Protein AF-A0A015JAL5-F1 (afdb_monomer_lite)

Sequence (142 aa):
MLRDLCVFGIFQAGSLDQTPLKRDNITPEEVVEVIKDYRAKKIEYKRYQEDETNAEQAIKDKLTEFERIFSTTSNEMEWEEIRTAALKNLGSEKGLRDWDKIKKWVMRTNNFLRLGRRIISLAEQGAILQEYTTLNDDFTKD

Secondary structure (DSSP, 8-state):
--------------------S--TT--HHHHHHHHHHHHHTPPP-------TTSHHHHHHHHHHHHHHHHHHTT-HHHHHHHHHHHHHHHHHHTT---HHHHHHHHTSHHHHHHHHHHHHHHHHHSHHHHHHHHHHHTTS--

Foldseek 3Di:
DDDDDDDDDDDPCPDPPCPDPPPPDDDPVVVVVVVVVVVVPDDDDDAQDQDPPCLPVSLVVNLVSVVVLCVVVVNVVVLVVLLVVLLVVVCVVVVHPDSVVSVVVCPPVVNVSVSSVSSSVSVCVDPSVVVNVVVVVVVVDD

Radius of gyration: 21.92 Å; chains: 1; bounding box: 69×28×51 Å

Organism: Rhizophagus irregularis (strain DAOM 197198w) (NCBI:txid1432141)

pLDDT: mean 70.96, std 19.2, range [32.84, 93.81]

Structure (mmCIF, N/CA/C/O backbone):
data_AF-A0A015JAL5-F1
#
_entry.id   AF-A0A015JAL5-F1
#
loop_
_atom_site.group_PDB
_atom_site.id
_atom_site.type_symbol
_atom_site.label_atom_id
_atom_site.label_alt_id
_atom_site.label_comp_id
_atom_site.label_asym_id
_atom_site.label_entity_id
_atom_site.label_seq_id
_atom_site.pdbx_PDB_ins_code
_atom_site.Cartn_x
_atom_site.Cartn_y
_atom_site.Cartn_z
_atom_site.occupancy
_atom_site.B_iso_or_equiv
_atom_site.auth_seq_id
_atom_site.auth_comp_id
_atom_site.auth_asym_id
_atom_site.auth_atom_id
_atom_site.pdbx_PDB_model_num
ATOM 1 N N . MET A 1 1 ? 36.263 16.925 29.619 1.00 39.12 1 MET A N 1
ATOM 2 C CA . MET A 1 1 ? 35.148 16.711 28.677 1.00 39.12 1 MET A CA 1
ATOM 3 C C . MET A 1 1 ? 34.352 15.529 29.197 1.00 39.12 1 MET A C 1
ATOM 5 O O . MET A 1 1 ? 34.948 14.484 29.392 1.00 39.12 1 MET A O 1
ATOM 9 N N . LEU A 1 2 ? 33.105 15.804 29.586 1.00 37.00 2 LEU A N 1
ATOM 10 C CA . LEU A 1 2 ? 32.044 14.935 30.124 1.00 37.00 2 LEU A CA 1
ATOM 11 C C . LEU A 1 2 ? 32.402 13.474 30.469 1.00 37.00 2 LEU A C 1
ATOM 13 O O . LEU A 1 2 ? 32.595 12.633 29.598 1.00 37.00 2 LEU A O 1
ATOM 17 N N . ARG A 1 3 ? 32.420 13.220 31.782 1.00 35.56 3 ARG A N 1
ATOM 18 C CA . ARG A 1 3 ? 32.371 11.908 32.433 1.00 35.56 3 ARG A CA 1
ATOM 19 C C . ARG A 1 3 ? 30.943 11.355 32.410 1.00 35.56 3 ARG A C 1
ATOM 21 O O . ARG A 1 3 ? 30.003 12.134 32.521 1.00 35.56 3 ARG A O 1
ATOM 28 N N . ASP A 1 4 ? 30.861 10.031 32.315 1.00 40.41 4 ASP A N 1
ATOM 29 C CA . ASP A 1 4 ? 29.963 9.112 33.024 1.00 40.41 4 ASP A CA 1
ATOM 30 C C . ASP A 1 4 ? 28.583 9.620 33.461 1.00 40.41 4 ASP A C 1
ATOM 32 O O . ASP A 1 4 ? 28.486 10.488 34.323 1.00 40.41 4 ASP A O 1
ATOM 36 N N . LEU A 1 5 ? 27.526 8.931 33.014 1.00 32.94 5 LEU A N 1
ATOM 37 C CA . LEU A 1 5 ? 26.571 8.300 33.932 1.00 32.94 5 LEU A CA 1
ATOM 38 C C . LEU A 1 5 ? 25.628 7.363 33.175 1.00 32.94 5 LEU A C 1
ATOM 40 O O . LEU A 1 5 ? 24.705 7.754 32.466 1.00 32.94 5 LEU A O 1
ATOM 44 N N . CYS A 1 6 ? 25.893 6.083 33.398 1.00 39.25 6 CYS A N 1
ATOM 45 C CA . CYS A 1 6 ? 24.888 5.050 33.523 1.00 39.25 6 CYS A CA 1
ATOM 46 C C . CYS A 1 6 ? 23.652 5.602 34.259 1.00 39.25 6 CYS A C 1
ATOM 48 O O . CYS A 1 6 ? 23.764 6.000 35.416 1.00 39.25 6 CYS A O 1
ATOM 50 N N . VAL A 1 7 ? 22.485 5.591 33.618 1.00 37.47 7 VAL A N 1
ATOM 51 C CA . VAL A 1 7 ? 21.204 5.546 34.333 1.00 37.47 7 VAL A CA 1
ATOM 52 C C . VAL A 1 7 ? 20.417 4.372 33.772 1.00 37.47 7 VAL A C 1
ATOM 54 O O . VAL A 1 7 ? 19.551 4.487 32.909 1.00 37.47 7 VAL A O 1
ATOM 57 N N . PHE A 1 8 ? 20.783 3.200 34.288 1.00 37.88 8 PHE A N 1
ATOM 58 C CA . PHE A 1 8 ? 19.804 2.192 34.660 1.00 37.88 8 PHE A CA 1
ATOM 59 C C . PHE A 1 8 ? 18.611 2.876 35.347 1.00 37.88 8 PHE A C 1
ATOM 61 O O . PHE A 1 8 ? 18.800 3.605 36.315 1.00 37.88 8 PHE A O 1
ATOM 68 N N . GLY A 1 9 ? 17.400 2.581 34.878 1.00 40.00 9 GLY A N 1
ATOM 69 C CA . GLY A 1 9 ? 16.186 2.664 35.685 1.00 40.00 9 GLY A CA 1
ATOM 70 C C . GLY A 1 9 ? 15.678 4.062 36.030 1.00 40.00 9 GLY A C 1
ATOM 71 O O . GLY A 1 9 ? 15.872 4.532 37.141 1.00 40.00 9 GLY A O 1
ATOM 72 N N . ILE A 1 10 ? 14.866 4.626 35.140 1.00 35.00 10 ILE A N 1
ATOM 73 C CA . ILE A 1 10 ? 13.577 5.224 35.515 1.00 35.00 10 ILE A CA 1
ATOM 74 C C . ILE A 1 10 ? 12.634 4.743 34.403 1.00 35.00 10 ILE A C 1
ATOM 76 O O . ILE A 1 10 ? 12.664 5.252 33.292 1.00 35.00 10 ILE A O 1
ATOM 80 N N . PHE A 1 11 ? 11.955 3.601 34.542 1.00 36.56 11 PHE A N 1
ATOM 81 C CA . PHE A 1 11 ? 10.572 3.574 35.036 1.00 36.56 11 PHE A CA 1
ATOM 82 C C . PHE A 1 11 ? 9.930 4.966 35.042 1.00 36.56 11 PHE A C 1
ATOM 84 O O . PHE A 1 11 ? 9.502 5.478 36.071 1.00 36.56 11 PHE A O 1
ATOM 91 N N . GLN A 1 12 ? 9.837 5.602 33.874 1.00 34.88 12 GLN A N 1
ATOM 92 C CA . GLN A 1 12 ? 8.657 6.407 33.658 1.00 34.88 12 GLN A CA 1
ATOM 93 C C . GLN A 1 12 ? 7.551 5.365 33.575 1.00 34.88 12 GLN A C 1
ATOM 95 O O . GLN A 1 12 ? 7.415 4.655 32.580 1.00 34.88 12 GLN A O 1
ATOM 100 N N . ALA A 1 13 ? 6.818 5.215 34.677 1.00 38.34 13 ALA A N 1
ATOM 101 C CA . ALA A 1 13 ? 5.440 4.782 34.618 1.00 38.34 13 ALA A CA 1
ATOM 102 C C . ALA A 1 13 ? 4.710 5.807 33.733 1.00 38.34 13 ALA A C 1
ATOM 104 O O . ALA A 1 13 ? 4.003 6.681 34.223 1.00 38.34 13 ALA A O 1
ATOM 105 N N . GLY A 1 14 ? 4.965 5.762 32.419 1.00 32.84 14 GLY A N 1
ATOM 106 C CA . GLY A 1 14 ? 4.003 6.201 31.434 1.00 32.84 14 GLY A CA 1
ATOM 107 C C . GLY A 1 14 ? 2.801 5.358 31.770 1.00 32.84 14 GLY A C 1
ATOM 108 O O . GLY A 1 14 ? 2.919 4.130 31.766 1.00 32.84 14 GLY A O 1
ATOM 109 N N . SER A 1 15 ? 1.770 6.035 32.277 1.00 40.94 15 SER A N 1
ATOM 110 C CA . SER A 1 15 ? 0.558 5.436 32.808 1.00 40.94 15 SER A CA 1
ATOM 111 C C . SER A 1 15 ? 0.279 4.172 32.023 1.00 40.94 15 SER A C 1
ATOM 113 O O . SER A 1 15 ? 0.140 4.249 30.800 1.00 40.94 15 SER A O 1
ATOM 115 N N . LEU A 1 16 ? 0.240 3.021 32.709 1.00 34.75 16 LEU A N 1
ATOM 116 C CA . LEU A 1 16 ? -0.593 1.933 32.224 1.00 34.75 16 LEU A CA 1
ATOM 117 C C . LEU A 1 16 ? -1.890 2.645 31.906 1.00 34.75 16 LEU A C 1
ATOM 119 O O . LEU A 1 16 ? -2.511 3.171 32.833 1.00 34.75 16 LEU A O 1
ATOM 123 N N . ASP A 1 17 ? -2.172 2.834 30.620 1.00 41.53 17 ASP A N 1
ATOM 124 C CA . ASP A 1 17 ? -3.441 3.369 30.202 1.00 41.53 17 ASP A CA 1
ATOM 125 C C . ASP A 1 17 ? -4.374 2.302 30.737 1.00 41.53 17 ASP A C 1
ATOM 127 O O . ASP A 1 17 ? -4.405 1.166 30.256 1.00 41.53 17 ASP A O 1
ATOM 131 N N . GLN A 1 18 ? -4.939 2.589 31.908 1.00 44.00 18 GLN A N 1
ATOM 132 C CA . GLN A 1 18 ? -5.857 1.715 32.585 1.00 44.00 18 GLN A CA 1
ATOM 133 C C . GLN A 1 18 ? -7.111 1.852 31.745 1.00 44.00 18 GLN A C 1
ATOM 135 O O . GLN A 1 18 ? -8.080 2.466 32.180 1.00 44.00 18 GLN A O 1
ATOM 140 N N . THR A 1 19 ? -7.093 1.312 30.520 1.00 46.47 19 THR A N 1
ATOM 141 C CA . THR A 1 19 ? -8.311 0.852 29.888 1.00 46.47 19 THR A CA 1
ATOM 142 C C . THR A 1 19 ? -8.933 -0.020 30.961 1.00 46.47 19 THR A C 1
ATOM 144 O O . THR A 1 19 ? -8.317 -1.028 31.340 1.00 46.47 19 THR A O 1
ATOM 147 N N . PRO A 1 20 ? -10.051 0.414 31.562 1.00 47.88 20 PRO A N 1
ATOM 148 C CA . PRO A 1 20 ? -10.654 -0.344 32.633 1.00 47.88 20 PRO A CA 1
ATOM 149 C C . PRO A 1 20 ? -10.858 -1.761 32.109 1.00 47.88 20 PRO A C 1
ATOM 151 O O . PRO A 1 20 ? -11.264 -1.940 30.956 1.00 47.88 20 PRO A O 1
ATOM 154 N N . LEU A 1 21 ? -10.535 -2.760 32.933 1.00 54.66 21 LEU A N 1
ATOM 155 C CA . LEU A 1 21 ? -10.923 -4.144 32.666 1.00 54.66 21 LEU A CA 1
ATOM 156 C C . LEU A 1 21 ? -12.392 -4.169 32.226 1.00 54.66 21 LEU A C 1
ATOM 158 O O . LEU A 1 21 ? -13.172 -3.332 32.691 1.00 54.66 21 LEU A O 1
ATOM 162 N N . LYS A 1 22 ? -12.729 -5.103 31.319 1.00 56.16 22 LYS A N 1
ATOM 163 C CA . LYS A 1 22 ? -14.075 -5.306 30.755 1.00 56.16 22 LYS A CA 1
ATOM 164 C C . LYS A 1 22 ? -15.147 -4.878 31.760 1.00 56.16 22 LYS A C 1
ATOM 166 O O . LYS A 1 22 ? -15.251 -5.469 32.835 1.00 56.16 22 LYS A O 1
ATOM 171 N N . ARG A 1 23 ? -15.879 -3.801 31.447 1.00 55.28 23 ARG A N 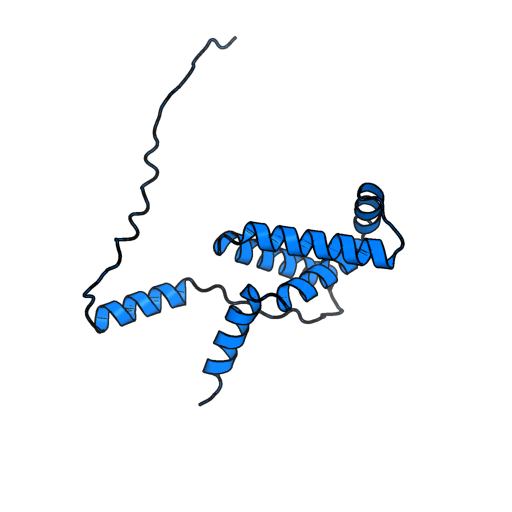1
ATOM 172 C CA . ARG A 1 23 ? -16.969 -3.323 32.302 1.00 55.28 23 ARG A CA 1
ATOM 173 C C . ARG A 1 23 ? -18.165 -4.254 32.132 1.00 55.28 23 ARG A C 1
ATOM 175 O O . ARG A 1 23 ? -19.121 -3.940 31.431 1.00 55.28 23 ARG A O 1
ATOM 182 N N . ASP A 1 24 ? -18.077 -5.422 32.743 1.00 49.34 24 ASP A N 1
ATOM 183 C CA . ASP A 1 24 ? -19.182 -6.361 32.808 1.00 49.34 24 ASP A CA 1
ATOM 184 C C . ASP A 1 24 ? -20.171 -5.793 33.856 1.00 49.34 24 ASP A C 1
ATOM 186 O O . ASP A 1 24 ? -19.798 -5.640 35.017 1.00 49.34 24 ASP A O 1
ATOM 190 N N . ASN A 1 25 ? -21.392 -5.418 33.428 1.00 63.44 25 ASN A N 1
ATOM 191 C CA . ASN A 1 25 ? -22.435 -4.621 34.134 1.00 63.44 25 ASN A CA 1
ATOM 192 C C . ASN A 1 25 ? -22.419 -3.084 33.954 1.00 63.44 25 ASN A C 1
ATOM 194 O O . ASN A 1 25 ? -22.573 -2.343 34.924 1.00 63.44 25 ASN A O 1
ATOM 198 N N . ILE A 1 26 ? -22.310 -2.587 32.721 1.00 68.19 26 ILE A N 1
ATOM 199 C CA . ILE A 1 26 ? -22.663 -1.190 32.387 1.00 68.19 26 ILE A CA 1
ATOM 200 C C . ILE A 1 26 ? -24.168 -1.029 32.173 1.00 68.19 26 ILE A C 1
ATOM 202 O O . ILE A 1 26 ? -24.817 -1.914 31.608 1.00 68.19 26 ILE A O 1
ATOM 206 N N . THR A 1 27 ? -24.729 0.100 32.617 1.00 71.12 27 THR A N 1
ATOM 207 C CA . THR A 1 27 ? -26.146 0.400 32.361 1.00 71.12 27 THR A CA 1
ATOM 208 C C . THR A 1 27 ? -26.372 0.673 30.869 1.00 71.12 27 THR A C 1
ATOM 210 O O . THR A 1 27 ? -25.425 1.036 30.162 1.00 71.12 27 THR A O 1
ATOM 213 N N . PRO A 1 28 ? -27.603 0.524 30.347 1.00 67.44 28 PRO A N 1
ATOM 214 C CA . PRO A 1 28 ? -27.896 0.807 28.941 1.00 67.44 28 PRO A CA 1
ATOM 215 C C . PRO A 1 28 ? -27.435 2.203 28.488 1.00 67.44 28 PRO A C 1
ATOM 217 O O . PRO A 1 28 ? -26.977 2.373 27.362 1.00 67.44 28 PRO A O 1
ATOM 220 N N . GLU A 1 29 ? -27.497 3.195 29.373 1.00 70.19 29 GLU A N 1
ATOM 221 C CA . GLU A 1 29 ? -27.073 4.571 29.117 1.00 70.19 29 GLU A CA 1
ATOM 222 C C . GLU A 1 29 ? -25.545 4.682 28.992 1.00 70.19 29 GLU A C 1
ATOM 224 O O . GLU A 1 29 ? -25.042 5.342 28.084 1.00 70.19 29 GLU A O 1
ATOM 229 N N . GLU A 1 30 ? -24.792 3.985 29.846 1.00 68.44 30 GLU A N 1
ATOM 230 C CA . GLU A 1 30 ? -23.329 3.930 29.760 1.00 68.44 30 GLU A CA 1
ATOM 231 C C . GLU A 1 30 ? -22.854 3.133 28.539 1.00 68.44 30 GLU A C 1
ATOM 233 O O . GLU A 1 30 ? -21.856 3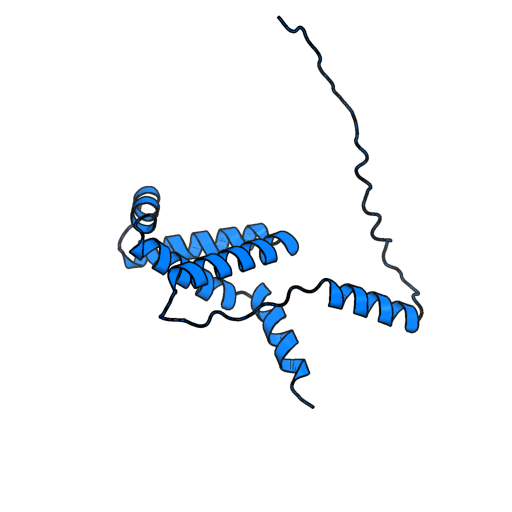.496 27.918 1.00 68.44 30 GLU A O 1
ATOM 238 N N . VAL A 1 31 ? -23.588 2.087 28.143 1.00 63.94 31 VAL A N 1
ATOM 239 C CA . VAL A 1 31 ? -23.349 1.354 26.888 1.00 63.94 31 VAL A CA 1
ATOM 240 C C . VAL A 1 31 ? -23.447 2.302 25.693 1.00 63.94 31 VAL A C 1
ATOM 242 O O . VAL A 1 31 ? -22.594 2.257 24.809 1.00 63.94 31 VAL A O 1
ATOM 245 N N . VAL A 1 32 ? -24.441 3.195 25.668 1.00 68.44 32 VAL A N 1
ATOM 246 C CA . VAL A 1 32 ? -24.599 4.188 24.594 1.00 68.44 32 VAL A CA 1
ATOM 247 C C . VAL A 1 32 ? -23.408 5.146 24.539 1.00 68.44 32 VAL A C 1
ATOM 249 O O . VAL A 1 32 ? -22.925 5.437 23.446 1.00 68.44 32 VAL A O 1
ATOM 252 N N . GLU A 1 33 ? -22.899 5.606 25.681 1.00 69.44 33 GLU A N 1
ATOM 253 C CA . GLU A 1 33 ? -21.728 6.491 25.729 1.00 69.44 33 GLU A CA 1
ATOM 254 C C . GLU A 1 33 ? -20.431 5.774 25.324 1.00 69.44 33 GLU A C 1
ATOM 256 O O . GLU A 1 33 ? -19.655 6.316 24.539 1.00 69.44 33 GLU A O 1
ATOM 261 N N . VAL A 1 34 ? -20.233 4.519 25.745 1.00 63.00 34 VAL A N 1
ATOM 262 C CA . VAL A 1 34 ? -19.116 3.679 25.273 1.00 63.00 34 VAL A CA 1
ATOM 263 C C . VAL A 1 34 ? -19.194 3.485 23.760 1.00 63.00 34 VAL A C 1
ATOM 265 O O . VAL A 1 34 ? -18.186 3.622 23.070 1.00 63.00 34 VAL A O 1
ATOM 268 N N . ILE A 1 35 ? -20.389 3.229 23.222 1.00 60.62 35 ILE A N 1
ATOM 269 C CA . ILE A 1 35 ? -20.621 3.110 21.779 1.00 60.62 35 ILE A CA 1
ATOM 270 C C . ILE A 1 35 ? -20.328 4.439 21.064 1.00 60.62 35 ILE A C 1
ATOM 272 O O . ILE A 1 35 ? -19.716 4.423 19.997 1.00 60.62 35 ILE A O 1
ATOM 276 N N . LYS A 1 36 ? -20.731 5.589 21.619 1.00 65.75 36 LYS A N 1
ATOM 277 C CA . LYS A 1 36 ? -20.447 6.916 21.043 1.00 65.75 36 LYS A CA 1
ATOM 278 C C . LYS A 1 36 ? -18.954 7.239 21.043 1.00 65.75 36 LYS A C 1
ATOM 280 O O . LYS A 1 36 ? -18.463 7.714 20.025 1.00 65.75 36 LYS A O 1
ATOM 285 N N . ASP A 1 37 ? -18.228 6.943 22.119 1.00 62.41 37 ASP A N 1
ATOM 286 C CA . ASP A 1 37 ? -16.780 7.180 22.202 1.00 62.41 37 ASP A CA 1
ATOM 287 C C . ASP A 1 37 ? -16.006 6.279 21.223 1.00 62.41 37 ASP A C 1
ATOM 289 O O . ASP A 1 37 ? -15.120 6.740 20.498 1.00 62.41 37 ASP A O 1
ATOM 293 N N . TYR A 1 38 ? -16.420 5.011 21.098 1.00 59.38 38 TYR A N 1
ATOM 294 C CA . TYR A 1 38 ? -15.891 4.092 20.083 1.00 59.38 38 TYR A CA 1
ATOM 295 C C . TYR A 1 38 ? -16.162 4.587 18.652 1.00 59.38 38 TYR A C 1
ATOM 297 O O . TYR A 1 38 ? -15.333 4.412 17.760 1.00 59.38 38 TYR A O 1
ATOM 305 N N . ARG A 1 39 ? -17.315 5.233 18.425 1.00 51.34 39 ARG A N 1
ATOM 306 C CA . ARG A 1 39 ? -17.685 5.841 17.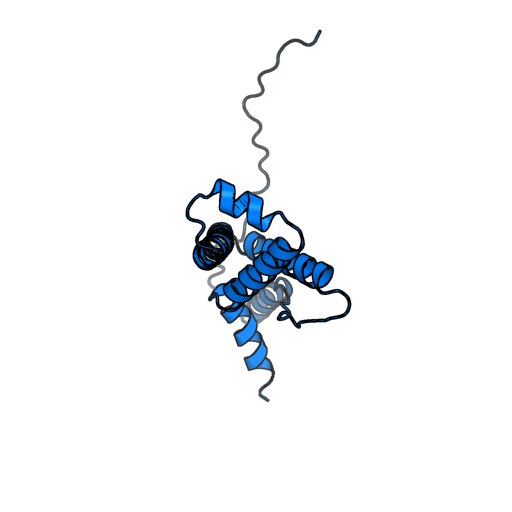136 1.00 51.34 39 ARG A CA 1
ATOM 307 C C . ARG A 1 39 ? -16.919 7.139 16.852 1.00 51.34 39 ARG A C 1
ATOM 309 O O . ARG A 1 39 ? -16.544 7.354 15.706 1.00 51.34 39 ARG A O 1
ATOM 316 N N . ALA A 1 40 ? -16.659 7.979 17.855 1.00 53.69 40 ALA A N 1
ATOM 317 C CA . ALA A 1 40 ? -15.975 9.269 17.699 1.00 53.69 40 ALA A CA 1
ATOM 318 C C . ALA A 1 40 ? -14.466 9.130 17.428 1.00 53.69 40 ALA A C 1
ATOM 320 O O . ALA A 1 40 ? -13.876 9.968 16.752 1.00 53.69 40 ALA A O 1
ATOM 321 N N . LYS A 1 41 ? -13.843 8.042 17.898 1.00 55.78 41 LYS A N 1
ATOM 322 C CA . LYS A 1 41 ? -12.445 7.690 17.585 1.00 55.78 41 LYS A CA 1
ATOM 323 C C . LYS A 1 41 ? -12.251 7.132 16.167 1.00 55.78 41 LYS A C 1
ATOM 325 O O . LYS A 1 41 ? -11.119 6.845 15.776 1.00 55.78 41 LYS A O 1
ATOM 330 N N . LYS A 1 42 ? -13.329 6.943 15.397 1.00 56.78 42 LYS A N 1
ATOM 331 C CA . LYS A 1 42 ? -13.290 6.256 14.103 1.00 56.78 42 LYS A CA 1
ATOM 332 C C . LYS A 1 42 ? -12.739 7.175 13.011 1.00 56.78 42 LYS A C 1
ATOM 334 O O . LYS A 1 42 ? -13.206 8.289 12.804 1.00 56.78 42 LYS A O 1
ATOM 339 N N . ILE A 1 43 ? -11.732 6.680 12.304 1.00 56.72 43 ILE A N 1
ATOM 340 C CA . ILE A 1 43 ? -11.117 7.366 11.173 1.00 56.72 43 ILE A CA 1
ATOM 341 C C . ILE A 1 43 ? -12.061 7.273 9.966 1.00 56.72 43 ILE A C 1
ATOM 343 O O . ILE A 1 43 ? -12.357 6.175 9.500 1.00 56.72 43 ILE A O 1
ATOM 347 N N . GLU A 1 44 ? -12.531 8.415 9.463 1.00 59.03 44 GLU A N 1
ATOM 348 C CA . GLU A 1 44 ? -13.233 8.503 8.177 1.00 59.03 44 GLU A CA 1
ATOM 349 C C . GLU A 1 44 ? -12.242 8.180 7.047 1.00 59.03 44 GLU A C 1
ATOM 351 O O . GLU A 1 44 ? -11.206 8.837 6.936 1.00 59.03 44 GLU A O 1
ATOM 356 N N . TYR A 1 45 ? -12.548 7.163 6.234 1.00 55.12 45 TYR A N 1
ATOM 357 C CA . TYR A 1 45 ? -11.761 6.787 5.058 1.00 55.12 45 TYR A CA 1
ATOM 358 C C . TYR A 1 45 ? -12.531 7.124 3.781 1.00 55.12 45 TYR A C 1
ATOM 360 O O . TYR A 1 45 ? -13.680 6.715 3.613 1.00 55.12 45 TYR A O 1
ATOM 368 N N . LYS A 1 46 ? -11.886 7.836 2.853 1.00 66.75 46 LYS A N 1
ATOM 369 C CA . LYS A 1 46 ? -12.450 8.115 1.520 1.00 66.75 46 LYS A CA 1
ATOM 370 C C . LYS A 1 46 ? -11.725 7.287 0.468 1.00 66.75 46 LYS A C 1
ATOM 372 O O . LYS A 1 46 ? -10.498 7.313 0.410 1.00 66.75 46 LYS A O 1
ATOM 377 N N . ARG A 1 47 ? -12.462 6.593 -0.398 1.00 69.25 47 ARG A N 1
ATOM 378 C CA . ARG A 1 47 ? -11.875 5.821 -1.503 1.00 69.25 47 ARG A CA 1
ATOM 379 C C . ARG A 1 47 ? -11.094 6.727 -2.461 1.00 69.25 47 ARG A C 1
ATOM 381 O O . ARG A 1 47 ? -11.485 7.878 -2.662 1.00 69.25 47 ARG A O 1
ATOM 388 N N . TYR A 1 48 ? -10.000 6.236 -3.041 1.00 70.94 48 TYR A N 1
ATOM 389 C CA . TYR A 1 48 ? -9.246 7.006 -4.032 1.00 70.94 48 TYR A CA 1
ATOM 390 C C . TYR A 1 48 ? -10.086 7.245 -5.298 1.00 70.94 48 TYR A C 1
ATOM 392 O O . TYR A 1 48 ? -10.656 6.309 -5.859 1.00 70.94 48 TYR A O 1
ATOM 400 N N . GLN A 1 49 ? -10.147 8.500 -5.746 1.00 68.19 49 GLN A N 1
ATOM 401 C CA . GLN A 1 49 ? -10.664 8.887 -7.058 1.00 68.19 49 GLN A CA 1
ATOM 402 C C . GLN A 1 49 ? -9.499 9.451 -7.877 1.00 68.19 49 GLN A C 1
ATOM 404 O O . GLN A 1 49 ? -8.617 10.127 -7.343 1.00 68.19 49 GLN A O 1
ATOM 409 N N . GLU A 1 50 ? -9.422 9.069 -9.151 1.00 60.34 50 GLU A N 1
ATOM 410 C CA . GLU A 1 50 ? -8.303 9.448 -10.010 1.00 60.34 50 GLU A CA 1
ATOM 411 C C . GLU A 1 50 ? -8.519 10.875 -10.530 1.00 60.34 50 GLU A C 1
ATOM 413 O O . GLU A 1 50 ? -9.160 11.093 -11.552 1.00 60.34 50 GLU A O 1
ATOM 418 N N . ASP A 1 51 ? -7.988 11.853 -9.799 1.00 58.22 51 ASP A N 1
ATOM 419 C CA . ASP A 1 51 ? -8.066 13.260 -10.187 1.00 58.22 51 ASP A CA 1
ATOM 420 C C . ASP A 1 51 ? -6.886 13.604 -11.116 1.00 58.22 51 ASP A C 1
ATOM 422 O O . ASP A 1 51 ? -5.722 13.631 -10.698 1.00 58.22 51 ASP A O 1
ATOM 426 N N . GLU A 1 52 ? -7.163 13.864 -12.399 1.00 58.69 52 GLU A N 1
ATOM 427 C CA . GLU A 1 52 ? -6.129 14.072 -13.431 1.00 58.69 52 GLU A CA 1
ATOM 428 C C . GLU A 1 52 ? -5.256 15.319 -13.194 1.00 58.69 52 GLU A C 1
ATOM 430 O O . GLU A 1 52 ? -4.101 15.363 -13.620 1.00 58.69 52 GLU A O 1
ATOM 435 N N . THR A 1 53 ? -5.765 16.324 -12.479 1.00 65.38 53 THR A N 1
ATOM 436 C CA . THR A 1 53 ? -5.114 17.635 -12.336 1.00 65.38 53 THR A CA 1
ATOM 437 C C . THR A 1 53 ? -3.932 17.636 -11.362 1.00 65.38 53 THR A C 1
ATOM 439 O O . THR A 1 53 ? -3.055 18.489 -11.489 1.00 65.38 53 THR A O 1
ATOM 442 N N . ASN A 1 54 ? -3.886 16.712 -10.389 1.00 75.25 54 ASN A N 1
ATOM 443 C CA . ASN A 1 54 ? -2.794 16.634 -9.406 1.00 75.25 54 ASN A CA 1
ATOM 444 C C . ASN A 1 54 ? -2.582 15.214 -8.841 1.00 75.25 54 ASN A C 1
ATOM 446 O O . ASN A 1 54 ? -2.437 15.006 -7.634 1.00 75.25 54 ASN A O 1
ATOM 450 N N . ALA A 1 55 ? -2.571 14.218 -9.732 1.00 76.56 55 ALA A N 1
ATOM 451 C CA . ALA A 1 55 ? -2.537 12.799 -9.375 1.00 76.56 55 ALA A CA 1
ATOM 452 C C . ALA A 1 55 ? -1.368 12.407 -8.451 1.00 76.56 55 ALA A C 1
ATOM 454 O O . ALA A 1 55 ? -1.529 11.532 -7.603 1.00 76.56 55 ALA A O 1
ATOM 455 N N . GLU A 1 56 ? -0.197 13.042 -8.582 1.00 84.25 56 GLU A N 1
ATOM 456 C CA . GLU A 1 56 ? 0.943 12.782 -7.694 1.00 84.25 56 GLU A CA 1
ATOM 457 C C . GLU A 1 56 ? 0.639 13.157 -6.242 1.00 84.25 56 GLU A C 1
ATOM 459 O O . GLU A 1 56 ? 0.903 12.357 -5.342 1.00 84.25 56 GLU A O 1
ATOM 464 N N . GLN A 1 57 ? 0.078 14.346 -6.015 1.00 85.44 57 GLN A N 1
ATOM 465 C CA . GLN A 1 57 ? -0.266 14.798 -4.672 1.00 85.44 57 GLN A CA 1
ATOM 466 C C . GLN A 1 57 ? -1.387 13.936 -4.086 1.00 85.44 57 GLN A C 1
ATOM 468 O O . GLN A 1 57 ? -1.239 13.428 -2.981 1.00 85.44 57 GLN A O 1
ATOM 473 N N . ALA A 1 58 ? -2.433 13.654 -4.868 1.00 86.19 58 ALA A N 1
ATOM 474 C CA . ALA A 1 58 ? -3.543 12.807 -4.433 1.00 86.19 58 ALA A CA 1
ATOM 475 C C . ALA A 1 58 ? -3.085 11.393 -4.019 1.00 86.19 58 ALA A C 1
ATOM 477 O O . ALA A 1 58 ? -3.551 10.844 -3.019 1.00 86.19 58 ALA A O 1
ATOM 478 N N . ILE A 1 59 ? -2.129 10.803 -4.750 1.00 87.69 59 ILE A N 1
ATOM 479 C CA . ILE A 1 59 ? -1.536 9.507 -4.389 1.00 87.69 59 ILE A CA 1
ATOM 480 C C . ILE A 1 59 ? -0.748 9.613 -3.080 1.00 87.69 59 ILE A C 1
ATOM 482 O O . ILE A 1 59 ? -0.898 8.751 -2.216 1.00 87.69 59 ILE A O 1
ATOM 486 N N . LYS A 1 60 ? 0.087 10.646 -2.911 1.00 88.44 60 LYS A N 1
ATOM 487 C CA . LYS A 1 60 ? 0.861 10.847 -1.672 1.00 88.44 60 LYS A CA 1
ATOM 488 C C . LYS A 1 60 ? -0.050 11.032 -0.459 1.00 88.44 60 LYS A C 1
ATOM 490 O O . LYS A 1 60 ? 0.200 10.423 0.582 1.00 88.44 60 LYS A O 1
ATOM 495 N N . ASP A 1 61 ? -1.119 11.805 -0.614 1.00 88.06 61 ASP A N 1
ATOM 496 C CA . ASP A 1 61 ? -2.093 12.054 0.446 1.00 88.06 61 ASP A CA 1
ATOM 497 C C . ASP A 1 61 ? -2.777 10.748 0.867 1.00 88.06 61 ASP A C 1
ATOM 499 O O . ASP A 1 61 ? -2.851 10.444 2.058 1.00 88.06 61 ASP A O 1
ATOM 503 N N . LYS A 1 62 ? -3.171 9.903 -0.097 1.00 86.88 62 LYS A N 1
ATOM 504 C CA . LYS A 1 62 ? -3.754 8.585 0.204 1.00 86.88 62 LYS A CA 1
ATOM 505 C C . LYS A 1 62 ? -2.792 7.607 0.852 1.00 86.88 62 LYS A C 1
ATOM 507 O O . LYS A 1 62 ? -3.187 6.892 1.768 1.00 86.88 62 LYS A O 1
ATOM 512 N N . LEU A 1 63 ? -1.536 7.570 0.418 1.00 90.44 63 LEU A N 1
ATOM 513 C CA . LEU A 1 63 ? -0.534 6.726 1.070 1.00 90.44 63 LEU A CA 1
ATOM 514 C C . LEU A 1 63 ? -0.308 7.152 2.529 1.00 90.44 63 LEU A C 1
ATOM 516 O O . LEU A 1 63 ? -0.190 6.291 3.397 1.00 90.44 63 LEU A O 1
ATOM 520 N N . THR A 1 64 ? -0.322 8.460 2.796 1.00 89.06 64 THR A N 1
ATOM 521 C CA . THR A 1 64 ? -0.209 9.017 4.154 1.00 89.06 64 THR A CA 1
ATOM 522 C C . THR A 1 64 ? -1.438 8.678 5.006 1.00 89.06 64 THR A C 1
ATOM 524 O O . THR A 1 64 ? -1.312 8.319 6.176 1.00 89.06 64 THR A O 1
ATOM 527 N N . GLU A 1 65 ? -2.640 8.746 4.426 1.00 86.69 65 GLU A N 1
ATOM 528 C CA . GLU A 1 65 ? -3.880 8.342 5.099 1.00 86.69 65 GLU A CA 1
ATOM 529 C C . GLU A 1 65 ? -3.849 6.862 5.500 1.00 86.69 65 GLU A C 1
ATOM 531 O O . GLU A 1 65 ? -4.175 6.536 6.641 1.00 86.69 65 GLU A O 1
ATOM 536 N N . PHE A 1 66 ? -3.397 5.975 4.607 1.00 86.56 66 PHE A N 1
ATOM 537 C CA . PHE A 1 66 ? -3.235 4.559 4.930 1.00 86.56 66 PHE A CA 1
ATOM 538 C C . PHE A 1 66 ? -2.199 4.326 6.019 1.00 86.56 66 PHE A C 1
ATOM 540 O O . PHE A 1 66 ? -2.499 3.627 6.980 1.00 86.56 66 PHE A O 1
ATOM 547 N N . GLU A 1 67 ? -1.023 4.943 5.933 1.00 86.81 67 GLU A N 1
ATOM 548 C CA . GLU A 1 67 ? -0.010 4.825 6.984 1.00 86.81 67 GLU A CA 1
ATOM 549 C C . GLU A 1 67 ? -0.570 5.213 8.362 1.00 86.81 67 GLU A C 1
ATOM 551 O O . GLU A 1 67 ? -0.353 4.507 9.351 1.00 86.81 67 GLU A O 1
ATOM 556 N N . ARG A 1 68 ? -1.390 6.270 8.422 1.00 84.25 68 ARG A N 1
ATOM 557 C CA . ARG A 1 68 ? -2.094 6.671 9.644 1.00 84.25 68 ARG A CA 1
ATOM 558 C C . ARG A 1 68 ? -3.139 5.649 10.103 1.00 84.25 68 ARG A C 1
ATOM 560 O O . ARG A 1 68 ? -3.233 5.392 11.301 1.00 84.25 68 ARG A O 1
ATOM 567 N N . ILE A 1 69 ? -3.931 5.082 9.191 1.00 82.19 69 ILE A N 1
ATOM 568 C CA . ILE A 1 69 ? -4.934 4.057 9.527 1.00 82.19 69 ILE A CA 1
ATOM 569 C C . ILE A 1 69 ? -4.237 2.821 10.096 1.00 82.19 69 ILE A C 1
ATOM 571 O O . ILE A 1 69 ? -4.526 2.436 11.224 1.00 82.19 69 ILE A O 1
ATOM 575 N N . PHE A 1 70 ? -3.275 2.254 9.365 1.00 83.50 70 PHE A N 1
ATOM 576 C CA . PHE A 1 70 ? -2.608 1.012 9.750 1.00 83.50 70 PHE A CA 1
ATOM 577 C C . PHE A 1 70 ? -1.824 1.141 11.062 1.00 83.50 70 PHE A C 1
ATOM 579 O O . PHE A 1 70 ? -1.880 0.224 11.882 1.00 83.50 70 PHE A O 1
ATOM 586 N N . SER A 1 71 ? -1.157 2.277 11.301 1.00 79.38 71 SER A N 1
ATOM 587 C CA . SER A 1 71 ? -0.491 2.548 12.586 1.00 79.38 71 SER A CA 1
ATOM 588 C C . SER A 1 71 ? -1.492 2.675 13.737 1.00 79.38 71 SER A C 1
ATOM 590 O O . SER A 1 71 ? -1.325 2.035 14.772 1.00 79.38 71 SER A O 1
ATOM 592 N N . THR A 1 72 ? -2.585 3.422 13.549 1.00 77.00 72 THR A N 1
ATOM 593 C CA . THR A 1 72 ? -3.618 3.586 14.590 1.00 77.00 72 THR A CA 1
ATOM 594 C C . THR A 1 72 ? -4.289 2.256 14.936 1.00 77.00 72 THR A C 1
ATOM 596 O O . THR A 1 72 ? -4.578 1.989 16.099 1.00 77.00 72 THR A O 1
ATOM 599 N N . THR A 1 73 ? -4.514 1.394 13.944 1.00 73.25 73 THR A N 1
ATOM 600 C CA . THR A 1 73 ? -5.136 0.079 14.147 1.00 73.25 73 THR A CA 1
ATOM 601 C C . THR A 1 73 ? -4.153 -1.003 14.596 1.00 73.25 73 THR A C 1
ATOM 603 O O . THR A 1 73 ? -4.559 -2.149 14.733 1.00 73.25 73 THR A O 1
ATOM 606 N N . SER A 1 74 ? -2.874 -0.671 14.819 1.00 78.06 74 SER A N 1
ATOM 607 C CA . SER A 1 74 ? -1.818 -1.639 15.166 1.00 78.06 74 SER A CA 1
ATOM 608 C C . SER A 1 74 ? -1.640 -2.770 14.133 1.00 78.06 74 SER A C 1
ATOM 610 O O . SER A 1 74 ? -1.261 -3.884 14.481 1.00 78.06 74 SER A O 1
ATOM 612 N N . ASN A 1 75 ? -1.878 -2.477 12.850 1.00 81.44 75 ASN A N 1
ATOM 613 C CA . ASN A 1 75 ? -1.811 -3.427 11.729 1.00 81.44 75 ASN A CA 1
ATOM 614 C C . ASN A 1 75 ? -0.581 -3.178 10.835 1.00 81.44 75 ASN A C 1
ATOM 616 O O . ASN A 1 75 ? -0.625 -3.321 9.613 1.00 81.44 75 ASN A O 1
ATOM 620 N N . GLU A 1 76 ? 0.542 -2.785 11.438 1.00 83.75 76 GLU A N 1
ATOM 621 C CA . GLU A 1 76 ? 1.774 -2.426 10.720 1.00 83.75 76 GLU A CA 1
ATOM 622 C C . GLU A 1 76 ? 2.327 -3.576 9.863 1.00 83.75 76 GLU A C 1
ATOM 624 O O . GLU A 1 76 ? 2.859 -3.339 8.780 1.00 83.75 76 GLU A O 1
ATOM 629 N N . MET A 1 77 ? 2.158 -4.830 10.299 1.00 87.06 77 MET A N 1
ATOM 630 C CA . MET A 1 77 ? 2.600 -5.998 9.528 1.00 87.06 77 MET A CA 1
ATOM 631 C C . MET A 1 77 ? 1.835 -6.141 8.209 1.00 87.06 77 MET A C 1
ATOM 633 O O . MET A 1 77 ? 2.460 -6.304 7.163 1.00 87.06 77 MET A O 1
ATOM 637 N N . GLU A 1 78 ? 0.506 -6.011 8.230 1.00 87.81 78 GLU A N 1
ATOM 638 C CA . GLU A 1 78 ? -0.306 -6.063 7.007 1.00 87.81 78 GLU A CA 1
ATOM 639 C C . GLU A 1 78 ? 0.049 -4.915 6.056 1.00 87.81 78 GLU A C 1
ATOM 641 O O . GLU A 1 78 ? 0.121 -5.096 4.838 1.00 87.81 78 GLU A O 1
ATOM 646 N N . TRP A 1 79 ? 0.354 -3.737 6.606 1.00 91.44 79 TRP A N 1
ATOM 647 C CA . TRP A 1 79 ? 0.826 -2.608 5.812 1.00 91.44 79 TRP A CA 1
ATOM 648 C C . TRP A 1 79 ? 2.142 -2.917 5.086 1.00 91.44 79 TRP A C 1
ATOM 650 O O . TRP A 1 79 ? 2.258 -2.682 3.879 1.00 91.44 79 TRP A O 1
ATOM 660 N N . GLU A 1 80 ? 3.124 -3.496 5.781 1.00 91.12 80 GLU A N 1
ATOM 661 C CA . GLU A 1 80 ? 4.386 -3.926 5.166 1.00 91.12 80 GLU A CA 1
ATOM 662 C C . GLU A 1 80 ? 4.187 -5.009 4.104 1.00 91.12 80 GLU A C 1
ATOM 664 O O . GLU A 1 80 ? 4.839 -4.984 3.049 1.00 91.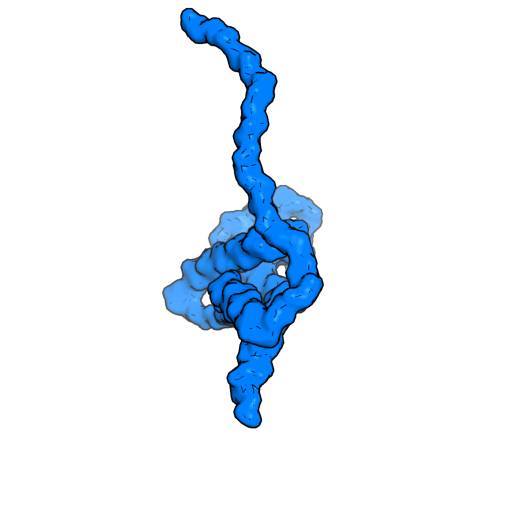12 80 GLU A O 1
ATOM 669 N N . GLU A 1 81 ? 3.272 -5.946 4.347 1.00 92.19 81 GLU A N 1
ATOM 670 C CA . GLU A 1 81 ? 2.921 -6.997 3.397 1.00 92.19 81 GLU A CA 1
ATOM 671 C C . GLU A 1 81 ? 2.322 -6.418 2.117 1.00 92.19 81 GLU A C 1
ATOM 673 O O . GLU A 1 81 ? 2.785 -6.762 1.026 1.00 92.19 81 GLU A O 1
ATOM 678 N N . ILE A 1 82 ? 1.381 -5.475 2.223 1.00 92.25 82 ILE A N 1
ATOM 679 C CA . ILE A 1 82 ? 0.779 -4.784 1.075 1.00 92.25 82 ILE A CA 1
ATOM 680 C C . ILE A 1 82 ? 1.854 -4.066 0.251 1.00 92.25 82 ILE A C 1
ATOM 682 O O . ILE A 1 82 ? 1.921 -4.231 -0.974 1.00 92.25 82 ILE A O 1
ATOM 686 N N . ARG A 1 83 ? 2.746 -3.302 0.898 1.00 92.62 83 ARG A N 1
ATOM 687 C CA . ARG A 1 83 ? 3.824 -2.579 0.197 1.00 92.62 83 ARG A CA 1
ATOM 688 C C . ARG A 1 83 ? 4.808 -3.532 -0.475 1.00 92.62 83 ARG A C 1
ATOM 690 O O . ARG A 1 83 ? 5.196 -3.324 -1.629 1.00 92.62 83 ARG A O 1
ATOM 697 N N . THR A 1 84 ? 5.179 -4.606 0.215 1.00 92.69 84 THR A N 1
ATOM 698 C CA . THR A 1 84 ? 6.074 -5.640 -0.315 1.00 92.69 84 THR A CA 1
ATOM 699 C C . THR A 1 84 ? 5.435 -6.381 -1.488 1.00 92.69 84 THR A C 1
ATOM 701 O O . THR A 1 84 ? 6.096 -6.617 -2.505 1.00 92.69 84 THR A O 1
ATOM 704 N N . ALA A 1 85 ? 4.148 -6.715 -1.394 1.00 92.94 85 ALA A N 1
ATOM 705 C CA . ALA A 1 85 ? 3.389 -7.356 -2.459 1.00 92.94 85 ALA A CA 1
ATOM 706 C C . ALA A 1 85 ? 3.278 -6.449 -3.690 1.00 92.94 85 ALA A C 1
ATOM 708 O O . ALA A 1 85 ? 3.488 -6.923 -4.810 1.00 92.94 85 ALA A O 1
ATOM 709 N N . ALA A 1 86 ? 3.029 -5.149 -3.504 1.00 93.56 86 ALA A N 1
ATOM 710 C CA . ALA A 1 86 ? 2.990 -4.173 -4.590 1.00 93.56 86 ALA A CA 1
ATOM 711 C C . ALA A 1 86 ? 4.336 -4.091 -5.330 1.00 93.56 86 ALA A C 1
ATOM 713 O O . ALA A 1 86 ? 4.375 -4.166 -6.562 1.00 93.56 86 ALA A O 1
ATOM 714 N N . LEU A 1 87 ? 5.447 -4.018 -4.587 1.00 92.00 87 LEU A N 1
ATOM 715 C CA . LEU A 1 87 ? 6.804 -4.019 -5.144 1.00 92.00 87 LEU A CA 1
ATOM 716 C C . LEU A 1 87 ? 7.104 -5.295 -5.942 1.00 92.00 87 LEU A C 1
ATOM 718 O O . LEU A 1 87 ? 7.587 -5.213 -7.073 1.00 92.00 87 LEU A O 1
ATOM 722 N N . LYS A 1 88 ? 6.798 -6.474 -5.386 1.00 91.50 88 LYS A N 1
ATOM 723 C CA . LYS A 1 88 ? 7.019 -7.769 -6.056 1.00 91.50 88 LYS A CA 1
ATOM 724 C C . LYS A 1 88 ? 6.163 -7.928 -7.313 1.00 91.50 88 LYS A C 1
ATOM 726 O O . LYS A 1 88 ? 6.668 -8.429 -8.320 1.00 91.50 88 LYS A O 1
ATOM 731 N N . ASN A 1 89 ? 4.903 -7.489 -7.273 1.00 93.81 89 ASN A N 1
ATOM 732 C CA . ASN A 1 89 ? 4.008 -7.488 -8.434 1.00 93.81 89 ASN A CA 1
ATOM 733 C C . ASN A 1 89 ? 4.616 -6.677 -9.583 1.00 93.81 89 ASN A C 1
ATOM 735 O O . ASN A 1 89 ? 4.840 -7.215 -10.665 1.00 93.81 89 ASN A O 1
ATOM 739 N N . LEU A 1 90 ? 4.977 -5.418 -9.322 1.00 91.56 90 LEU A N 1
ATOM 740 C CA . LEU A 1 90 ? 5.555 -4.541 -10.343 1.00 91.56 90 LEU A CA 1
ATOM 741 C C . LEU A 1 90 ? 6.918 -5.028 -10.842 1.00 91.56 90 LEU A C 1
ATOM 743 O O . LEU A 1 90 ? 7.222 -4.916 -12.030 1.00 91.56 90 LEU A O 1
ATOM 747 N N . GLY A 1 91 ? 7.738 -5.589 -9.950 1.00 91.19 91 GLY A N 1
ATOM 748 C CA . GLY A 1 91 ? 8.988 -6.239 -10.329 1.00 91.19 91 GLY A CA 1
ATOM 749 C C . GLY A 1 91 ? 8.755 -7.374 -11.323 1.00 91.19 91 GLY A C 1
ATOM 750 O O . GLY A 1 91 ? 9.373 -7.395 -12.388 1.00 91.19 91 GLY A O 1
ATOM 751 N N . SER A 1 92 ? 7.797 -8.252 -11.023 1.00 90.94 92 SER A N 1
ATOM 752 C CA . SER A 1 92 ? 7.432 -9.388 -11.875 1.00 90.94 92 SER A CA 1
ATOM 753 C C . SER A 1 92 ? 6.884 -8.941 -13.234 1.00 90.94 92 SER A C 1
ATOM 755 O O . SER A 1 92 ? 7.337 -9.446 -14.258 1.00 90.94 92 SER A O 1
ATOM 757 N N . GLU A 1 93 ? 6.002 -7.935 -13.271 1.00 91.06 93 GLU A N 1
ATOM 758 C CA . GLU A 1 93 ? 5.487 -7.326 -14.513 1.00 91.06 93 GLU A CA 1
ATOM 759 C C . GLU A 1 93 ? 6.600 -6.745 -15.397 1.00 91.06 93 GLU A C 1
ATOM 761 O O . GLU A 1 93 ? 6.495 -6.718 -16.623 1.00 91.06 93 GLU A O 1
ATOM 766 N N . LYS A 1 94 ? 7.685 -6.267 -14.779 1.00 88.56 94 LYS A N 1
ATOM 767 C CA . LYS A 1 94 ? 8.856 -5.724 -15.477 1.00 88.56 94 LYS A CA 1
ATOM 768 C C . LYS A 1 94 ? 9.928 -6.764 -15.789 1.00 88.56 94 LYS A C 1
ATOM 770 O O . LYS A 1 94 ? 10.945 -6.404 -16.378 1.00 88.56 94 LYS A O 1
ATOM 775 N N . GLY A 1 95 ? 9.730 -8.026 -15.407 1.00 91.94 95 GLY A N 1
ATOM 776 C CA . GLY A 1 95 ? 10.730 -9.084 -15.558 1.00 91.94 95 GLY A CA 1
ATOM 777 C C . GLY A 1 95 ? 11.945 -8.922 -14.634 1.00 91.94 95 GLY A C 1
ATOM 778 O O . GLY A 1 95 ? 12.994 -9.519 -14.872 1.00 91.94 95 GLY A O 1
ATOM 779 N N . LEU A 1 96 ? 11.828 -8.112 -13.579 1.00 92.25 96 LEU A N 1
ATOM 780 C CA . LEU A 1 96 ? 12.861 -7.911 -12.570 1.00 92.25 96 LEU A CA 1
ATOM 781 C C . LEU A 1 96 ? 12.660 -8.907 -11.424 1.00 92.25 96 LEU A C 1
ATOM 783 O O . LEU A 1 96 ? 11.606 -8.946 -10.799 1.00 92.25 96 LEU A O 1
ATOM 787 N N . ARG A 1 97 ? 13.695 -9.696 -11.127 1.00 87.19 97 ARG A N 1
ATOM 788 C CA . ARG A 1 97 ? 13.711 -10.637 -9.988 1.00 87.19 97 ARG A CA 1
ATOM 789 C C . ARG A 1 97 ? 14.576 -10.167 -8.822 1.00 87.19 97 ARG A C 1
ATOM 791 O O . ARG A 1 97 ? 14.423 -10.649 -7.708 1.00 87.19 97 ARG A O 1
ATOM 798 N N . ASP A 1 98 ? 15.490 -9.244 -9.094 1.00 93.06 98 ASP A N 1
ATOM 799 C CA . ASP A 1 98 ? 16.424 -8.717 -8.108 1.00 93.06 98 ASP A CA 1
ATOM 800 C C . ASP A 1 98 ? 15.804 -7.542 -7.346 1.00 93.06 98 ASP A C 1
ATOM 802 O O . ASP A 1 98 ? 15.317 -6.582 -7.950 1.00 93.06 98 ASP A O 1
ATOM 806 N N . TRP A 1 99 ? 15.834 -7.623 -6.019 1.00 88.50 99 TRP A N 1
ATOM 807 C CA . TRP A 1 99 ? 15.170 -6.668 -5.135 1.00 88.50 99 TRP A CA 1
ATOM 808 C C . TRP A 1 99 ? 15.727 -5.247 -5.261 1.00 88.50 99 TRP A C 1
ATOM 810 O O . TRP A 1 99 ? 14.962 -4.281 -5.324 1.00 88.50 99 TRP A O 1
ATOM 820 N N . ASP A 1 100 ? 17.047 -5.106 -5.378 1.00 91.31 100 ASP A N 1
ATOM 821 C CA . ASP A 1 100 ? 17.689 -3.800 -5.512 1.00 91.31 100 ASP A CA 1
ATOM 822 C C . ASP A 1 100 ? 17.383 -3.161 -6.866 1.00 91.31 100 ASP A C 1
ATOM 824 O O . ASP A 1 100 ? 17.168 -1.948 -6.955 1.00 91.31 100 ASP A O 1
ATOM 828 N N . LYS A 1 101 ? 17.292 -3.967 -7.930 1.00 91.88 101 LYS A N 1
ATOM 829 C CA . LYS A 1 101 ? 16.830 -3.500 -9.243 1.00 91.88 101 LYS A CA 1
ATOM 830 C C . LYS A 1 101 ? 15.374 -3.051 -9.204 1.00 91.88 101 LYS A C 1
ATOM 832 O O . LYS A 1 101 ? 15.072 -2.010 -9.784 1.00 91.88 101 LYS A O 1
ATOM 837 N N . ILE A 1 102 ? 14.493 -3.780 -8.514 1.00 90.75 102 ILE A N 1
ATOM 838 C CA . ILE A 1 102 ? 13.086 -3.383 -8.342 1.00 90.75 102 ILE A CA 1
ATOM 839 C C . ILE A 1 102 ? 13.014 -2.037 -7.614 1.00 90.75 102 ILE A C 1
ATOM 841 O O . ILE A 1 102 ? 12.399 -1.102 -8.126 1.00 90.75 102 ILE A O 1
ATOM 845 N N . LYS A 1 103 ? 13.713 -1.890 -6.481 1.00 88.44 103 LYS A N 1
ATOM 846 C CA . LYS A 1 103 ? 13.766 -0.633 -5.715 1.00 88.44 103 LYS A CA 1
ATOM 847 C C . LYS A 1 103 ? 14.262 0.541 -6.558 1.00 88.44 103 LYS A C 1
ATOM 849 O O . LYS A 1 103 ? 13.595 1.570 -6.634 1.00 88.44 103 LYS A O 1
ATOM 854 N N . LYS A 1 104 ? 15.403 0.385 -7.238 1.00 91.44 104 LYS A N 1
ATOM 855 C CA . LYS A 1 104 ? 15.964 1.425 -8.121 1.00 91.44 104 LYS A CA 1
ATOM 856 C C . LYS A 1 104 ? 15.022 1.784 -9.266 1.00 91.44 104 LYS A C 1
ATOM 858 O O . LYS A 1 104 ? 14.960 2.943 -9.671 1.00 91.44 104 LYS A O 1
ATOM 863 N N . TRP A 1 105 ? 14.307 0.801 -9.809 1.00 90.12 105 TRP A N 1
ATOM 864 C CA . TRP A 1 105 ? 13.344 1.027 -10.878 1.00 90.12 105 TRP A CA 1
ATOM 865 C C . TRP A 1 105 ? 12.138 1.835 -10.386 1.00 90.12 105 TRP A C 1
ATOM 867 O O . TRP A 1 105 ? 11.772 2.817 -11.034 1.00 90.12 105 TRP A O 1
ATOM 877 N N . VAL A 1 106 ? 11.569 1.475 -9.233 1.00 88.56 106 VAL A N 1
ATOM 878 C CA . VAL A 1 106 ? 10.412 2.161 -8.640 1.00 88.56 106 VAL A CA 1
ATOM 879 C C . VAL A 1 106 ? 10.735 3.585 -8.185 1.00 88.56 106 VAL A C 1
ATOM 881 O O . VAL A 1 106 ? 9.886 4.456 -8.318 1.00 88.56 106 VAL A O 1
ATOM 884 N N . MET A 1 107 ? 11.958 3.859 -7.722 1.00 84.94 107 MET A N 1
ATOM 885 C CA . MET A 1 107 ? 12.372 5.206 -7.294 1.00 84.94 107 MET A CA 1
ATOM 886 C C . MET A 1 107 ? 12.401 6.256 -8.421 1.00 84.94 107 MET A C 1
ATOM 888 O O . MET A 1 107 ? 12.557 7.443 -8.150 1.00 84.94 107 MET A O 1
ATOM 892 N N . ARG A 1 108 ? 12.242 5.863 -9.691 1.00 86.88 108 ARG A N 1
ATOM 893 C CA . ARG A 1 108 ? 12.036 6.820 -10.791 1.00 86.88 108 ARG A CA 1
ATOM 894 C C . ARG A 1 108 ? 10.607 7.370 -10.718 1.00 86.88 108 ARG A C 1
ATOM 896 O O . ARG A 1 108 ? 9.672 6.579 -10.652 1.00 86.88 108 ARG A O 1
ATOM 903 N N . THR A 1 109 ? 10.422 8.689 -10.813 1.00 71.56 109 THR A N 1
ATOM 904 C CA . THR A 1 109 ? 9.149 9.392 -10.529 1.00 71.56 109 THR A CA 1
ATOM 905 C C . THR A 1 109 ? 7.905 8.732 -11.141 1.00 71.56 109 THR A C 1
ATOM 907 O O . THR A 1 109 ? 6.973 8.383 -10.424 1.00 71.56 109 THR A O 1
ATOM 910 N N . ASN A 1 110 ? 7.909 8.439 -12.445 1.00 80.38 110 ASN A N 1
ATOM 911 C CA . ASN A 1 110 ? 6.746 7.827 -13.112 1.00 80.38 110 ASN A CA 1
ATOM 912 C C . ASN A 1 110 ? 6.429 6.404 -12.612 1.00 80.38 110 ASN A C 1
ATOM 914 O O . ASN A 1 110 ? 5.285 5.955 -12.668 1.00 80.38 110 ASN A O 1
ATOM 918 N N . ASN A 1 111 ? 7.434 5.678 -12.122 1.00 87.81 111 ASN A N 1
ATOM 919 C CA . ASN A 1 111 ? 7.263 4.337 -11.568 1.00 87.81 111 ASN A CA 1
ATOM 920 C C . ASN A 1 111 ? 6.837 4.386 -10.097 1.00 87.81 111 ASN A C 1
ATOM 922 O O . ASN A 1 111 ? 6.115 3.496 -9.654 1.00 87.81 111 ASN A O 1
ATOM 926 N N . PHE A 1 112 ? 7.222 5.437 -9.369 1.00 85.94 112 PHE A N 1
ATOM 927 C CA . PHE A 1 112 ? 6.758 5.678 -8.007 1.00 85.94 112 PHE A CA 1
ATOM 928 C C . PHE A 1 112 ? 5.242 5.893 -7.977 1.00 85.94 112 PHE A C 1
ATOM 930 O O . PHE A 1 112 ? 4.552 5.264 -7.180 1.00 85.94 112 PHE A O 1
ATOM 937 N N . LEU A 1 113 ? 4.701 6.679 -8.915 1.00 88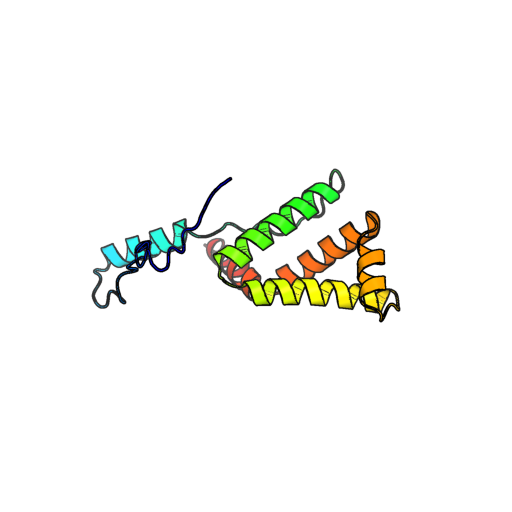.81 113 LEU A N 1
ATOM 938 C CA . LEU A 1 113 ? 3.249 6.858 -9.047 1.00 88.81 113 LEU A CA 1
ATOM 939 C C . LEU A 1 113 ? 2.526 5.536 -9.341 1.00 88.81 113 LEU A C 1
ATOM 941 O O . LEU A 1 113 ? 1.467 5.260 -8.778 1.00 88.81 113 LEU A O 1
ATOM 945 N N . ARG A 1 114 ? 3.125 4.675 -10.174 1.00 89.62 114 ARG A N 1
ATOM 946 C CA . ARG A 1 114 ? 2.602 3.327 -10.450 1.00 89.62 114 ARG A CA 1
ATOM 947 C C . ARG A 1 114 ? 2.615 2.435 -9.212 1.00 89.62 114 ARG A C 1
ATOM 949 O O . ARG A 1 114 ? 1.643 1.720 -8.985 1.00 89.62 114 ARG A O 1
ATOM 956 N N . LEU A 1 115 ? 3.680 2.491 -8.410 1.00 91.94 115 LEU A N 1
ATOM 957 C CA . LEU A 1 115 ? 3.721 1.807 -7.120 1.00 91.94 115 LEU A CA 1
ATOM 958 C C . LEU A 1 115 ? 2.620 2.324 -6.197 1.00 91.94 115 LEU A C 1
ATOM 960 O O . LEU A 1 115 ? 1.885 1.508 -5.653 1.00 91.94 115 LEU A O 1
ATOM 964 N N . GLY A 1 116 ? 2.472 3.642 -6.061 1.00 89.44 116 GLY A N 1
ATOM 965 C CA . GLY A 1 116 ? 1.450 4.241 -5.206 1.00 89.44 116 GLY A CA 1
ATOM 966 C C . GLY A 1 116 ? 0.042 3.770 -5.568 1.00 89.44 116 GLY A C 1
ATOM 967 O O . GLY A 1 116 ? -0.668 3.259 -4.709 1.00 89.44 116 GLY A O 1
ATOM 968 N N . ARG A 1 117 ? -0.324 3.808 -6.855 1.00 90.44 117 ARG A N 1
ATOM 969 C CA . ARG A 1 117 ? -1.614 3.275 -7.338 1.00 90.44 117 ARG A CA 1
ATOM 970 C C . ARG A 1 117 ? -1.786 1.785 -7.045 1.00 90.44 117 ARG A C 1
ATOM 972 O O . ARG A 1 117 ? -2.870 1.354 -6.664 1.00 90.44 117 ARG A O 1
ATOM 979 N N . ARG A 1 118 ? -0.723 0.986 -7.199 1.00 92.38 118 ARG A N 1
ATOM 980 C CA . ARG A 1 118 ? -0.764 -0.455 -6.907 1.00 92.38 118 ARG A CA 1
ATOM 981 C C . ARG A 1 118 ? -0.948 -0.731 -5.415 1.00 92.38 118 ARG A C 1
ATOM 983 O O . ARG A 1 118 ? -1.735 -1.606 -5.078 1.00 92.38 118 ARG A O 1
ATOM 990 N N . ILE A 1 119 ? -0.261 0.015 -4.548 1.00 92.00 119 ILE A N 1
ATOM 991 C CA . ILE A 1 119 ? -0.436 -0.054 -3.091 1.00 92.00 119 ILE A CA 1
ATOM 992 C C . ILE A 1 119 ? -1.876 0.304 -2.729 1.00 92.00 119 ILE A C 1
ATOM 994 O O . ILE A 1 119 ? -2.510 -0.459 -2.012 1.00 92.00 119 ILE A O 1
ATOM 998 N N . ILE A 1 120 ? -2.408 1.402 -3.277 1.00 90.38 120 ILE A N 1
ATOM 999 C CA . ILE A 1 120 ? -3.789 1.829 -3.021 1.00 90.38 120 ILE A CA 1
ATOM 1000 C C . ILE A 1 120 ? -4.781 0.739 -3.425 1.00 90.38 120 ILE A C 1
ATOM 1002 O O . ILE A 1 120 ? -5.619 0.342 -2.623 1.00 90.38 120 ILE A O 1
ATOM 1006 N N . SER A 1 121 ? -4.633 0.187 -4.630 1.00 90.12 121 SER A N 1
ATOM 1007 C CA . SER A 1 121 ? -5.505 -0.884 -5.114 1.00 90.12 121 SER A CA 1
ATOM 1008 C C . SER A 1 121 ? -5.465 -2.139 -4.241 1.00 90.12 121 SER A C 1
ATOM 1010 O O . SER A 1 121 ? -6.493 -2.796 -4.115 1.00 90.12 121 SER A O 1
ATOM 1012 N N . LEU A 1 122 ? -4.303 -2.514 -3.698 1.00 89.88 122 LEU A N 1
ATOM 1013 C CA . LEU A 1 122 ? -4.176 -3.687 -2.827 1.00 89.88 122 LEU A CA 1
ATOM 1014 C C . LEU A 1 122 ? -4.728 -3.410 -1.427 1.00 89.88 122 LEU A C 1
ATOM 1016 O O . LEU A 1 122 ? -5.404 -4.266 -0.867 1.00 89.88 122 LEU A O 1
ATOM 1020 N N . ALA A 1 123 ? -4.483 -2.214 -0.890 1.00 86.94 123 ALA A N 1
ATOM 1021 C CA . ALA A 1 123 ? -5.024 -1.796 0.395 1.00 86.94 123 ALA A CA 1
ATOM 1022 C C . ALA A 1 123 ? -6.560 -1.784 0.362 1.00 86.94 123 ALA A C 1
ATOM 1024 O O . ALA A 1 123 ? -7.189 -2.406 1.210 1.00 86.94 123 ALA A O 1
ATOM 1025 N N . GLU A 1 124 ? -7.174 -1.184 -0.662 1.00 82.62 124 GLU A N 1
ATOM 1026 C CA . GLU A 1 124 ? -8.638 -1.144 -0.814 1.00 82.62 124 GLU A CA 1
ATOM 1027 C C . GLU A 1 124 ? -9.291 -2.532 -0.966 1.00 82.62 124 GLU A C 1
ATOM 1029 O O . GLU A 1 124 ? -10.482 -2.685 -0.705 1.00 82.62 124 GLU A O 1
ATOM 1034 N N . GLN A 1 125 ? -8.534 -3.547 -1.393 1.00 82.00 125 GLN A N 1
ATOM 1035 C CA . GLN A 1 125 ? -8.999 -4.938 -1.462 1.00 82.00 125 GLN A CA 1
ATOM 1036 C C . GLN A 1 125 ? -8.845 -5.688 -0.131 1.00 82.00 125 GLN A C 1
ATOM 1038 O O . GLN A 1 125 ? -9.416 -6.767 0.021 1.00 82.00 125 GLN A O 1
ATOM 1043 N N . GLY A 1 126 ? -8.067 -5.152 0.812 1.00 78.88 126 GLY A N 1
ATOM 1044 C CA . GLY A 1 126 ? -7.800 -5.768 2.107 1.00 78.88 126 GLY A CA 1
ATOM 1045 C C . GLY A 1 126 ? -8.991 -5.689 3.063 1.00 78.88 126 GLY A C 1
ATOM 1046 O O . GLY A 1 126 ? -9.749 -4.718 3.061 1.00 78.88 126 GLY A O 1
ATOM 1047 N N . ALA A 1 127 ? -9.121 -6.705 3.921 1.00 69.50 127 ALA A N 1
ATOM 1048 C CA . ALA A 1 127 ? -10.236 -6.849 4.860 1.00 69.50 127 ALA A CA 1
ATOM 1049 C C . ALA A 1 127 ? -10.374 -5.652 5.815 1.00 69.50 127 ALA A C 1
ATOM 1051 O O . ALA A 1 127 ? -11.486 -5.187 6.044 1.00 69.50 127 ALA A O 1
ATOM 1052 N N . ILE A 1 128 ? -9.253 -5.084 6.280 1.00 68.38 128 ILE A N 1
ATOM 1053 C CA . ILE A 1 128 ? -9.246 -3.908 7.164 1.00 68.38 128 ILE A CA 1
ATOM 1054 C C . ILE A 1 128 ? -10.045 -2.758 6.548 1.00 68.38 128 ILE A C 1
ATOM 1056 O O . ILE A 1 128 ? -10.943 -2.213 7.178 1.00 68.38 128 ILE A O 1
ATOM 1060 N N . LEU A 1 129 ? -9.762 -2.395 5.295 1.00 69.31 129 LEU A N 1
ATOM 1061 C CA . LEU A 1 129 ? -10.441 -1.276 4.635 1.00 69.31 129 LEU A CA 1
ATOM 1062 C C . LEU A 1 129 ? -11.850 -1.651 4.152 1.00 69.31 129 LEU A C 1
ATOM 1064 O O . LEU A 1 129 ? -12.720 -0.778 4.071 1.00 69.31 129 LEU A O 1
ATOM 1068 N N . GLN A 1 130 ? -12.119 -2.937 3.907 1.00 64.38 130 GLN A N 1
ATOM 1069 C CA . GLN A 1 130 ? -13.477 -3.430 3.666 1.00 64.38 130 GLN A CA 1
ATOM 1070 C C . GLN A 1 130 ? -14.382 -3.269 4.890 1.00 64.38 130 GLN A C 1
ATOM 1072 O O . GLN A 1 130 ? -15.508 -2.798 4.743 1.00 64.38 130 GLN A O 1
ATOM 1077 N N . GLU A 1 131 ? -13.904 -3.578 6.096 1.00 60.56 131 GLU A N 1
ATOM 1078 C CA . GLU A 1 131 ? -14.665 -3.366 7.336 1.00 60.56 131 GLU A CA 1
ATOM 1079 C C . GLU A 1 131 ? -15.022 -1.884 7.534 1.00 60.56 131 GLU A C 1
ATOM 1081 O O . GLU A 1 131 ? -16.137 -1.557 7.938 1.00 60.56 131 GLU A O 1
ATOM 1086 N N . TYR A 1 132 ? -14.126 -0.958 7.172 1.00 57.66 132 TYR A N 1
ATOM 1087 C CA . TYR A 1 132 ? -14.421 0.478 7.226 1.00 57.66 132 TYR A CA 1
ATOM 1088 C C . TYR A 1 132 ? -15.408 0.956 6.148 1.00 57.66 132 TYR A C 1
ATOM 1090 O O . TYR A 1 132 ? -16.207 1.848 6.431 1.00 57.66 132 TYR A O 1
ATOM 1098 N N . THR A 1 133 ? -15.377 0.385 4.940 1.00 55.47 133 THR A N 1
ATOM 1099 C CA . THR A 1 133 ? -16.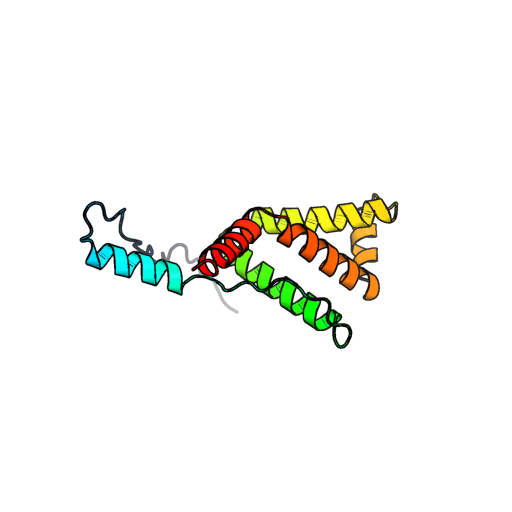258 0.786 3.821 1.00 55.47 133 THR A CA 1
ATOM 1100 C C . THR A 1 133 ? -17.663 0.192 3.931 1.00 55.47 133 THR A C 1
ATOM 1102 O O . THR A 1 133 ? -18.641 0.924 3.815 1.00 55.47 133 THR A O 1
ATOM 1105 N N . THR A 1 134 ? -17.786 -1.100 4.242 1.00 53.03 134 THR A N 1
ATOM 1106 C CA . THR A 1 134 ? -19.083 -1.787 4.429 1.00 53.03 134 THR A CA 1
ATOM 1107 C C . THR A 1 134 ? -19.885 -1.238 5.605 1.00 53.03 134 THR A C 1
ATOM 1109 O O . THR A 1 134 ? -21.087 -1.018 5.481 1.00 53.03 134 THR A O 1
ATOM 1112 N N . LEU A 1 135 ? -19.216 -0.904 6.714 1.00 49.66 135 LEU A N 1
ATOM 1113 C CA . LEU A 1 135 ? -19.855 -0.205 7.828 1.00 49.66 135 LEU A CA 1
ATOM 1114 C C . LEU A 1 135 ? -20.347 1.201 7.457 1.00 49.66 135 LEU A C 1
ATOM 1116 O O . LEU A 1 135 ? -21.038 1.781 8.276 1.00 49.66 135 LEU A O 1
ATOM 1120 N N . ASN A 1 136 ? -19.980 1.784 6.312 1.00 49.34 136 ASN A N 1
ATOM 1121 C CA . ASN A 1 136 ? -20.476 3.094 5.877 1.00 49.34 136 ASN A CA 1
ATOM 1122 C C . ASN A 1 136 ? -21.717 2.969 4.970 1.00 49.34 136 ASN A C 1
ATOM 1124 O O . ASN A 1 136 ? -22.625 3.793 5.059 1.00 49.34 136 ASN A O 1
ATOM 1128 N N . ASP A 1 137 ? -21.788 1.917 4.148 1.00 50.19 137 ASP A N 1
ATOM 1129 C CA . ASP A 1 137 ? -22.920 1.667 3.244 1.00 50.19 137 ASP A CA 1
ATOM 1130 C C . ASP A 1 137 ? -24.203 1.281 4.002 1.00 50.19 137 ASP A C 1
ATOM 1132 O O . ASP A 1 137 ? -25.300 1.701 3.624 1.00 50.19 137 ASP A O 1
ATOM 1136 N N . ASP A 1 138 ? -24.085 0.549 5.113 1.00 48.16 138 ASP A N 1
ATOM 1137 C CA . ASP A 1 138 ? -25.233 0.113 5.926 1.00 48.16 138 ASP A CA 1
ATOM 1138 C C . ASP A 1 138 ? -25.928 1.247 6.708 1.00 48.16 138 ASP A C 1
ATOM 1140 O O . ASP A 1 138 ? -26.997 1.030 7.273 1.00 48.16 138 ASP A O 1
ATOM 1144 N N . PHE A 1 139 ? -25.391 2.473 6.694 1.00 44.53 139 PHE A N 1
ATOM 1145 C CA . PHE A 1 139 ? -26.062 3.665 7.240 1.00 44.53 139 PHE A CA 1
ATOM 1146 C C . PHE A 1 139 ? -26.774 4.517 6.177 1.00 44.53 139 PHE A C 1
ATOM 1148 O O . PHE A 1 139 ? -27.299 5.578 6.505 1.00 44.53 139 PHE A O 1
ATOM 1155 N N . THR A 1 140 ? -26.794 4.078 4.914 1.00 49.47 140 THR A N 1
ATOM 1156 C CA . THR A 1 140 ? -27.494 4.776 3.813 1.00 49.47 140 THR A CA 1
ATOM 1157 C C . THR A 1 140 ? -28.791 4.094 3.378 1.00 49.47 140 THR A C 1
ATOM 1159 O O . THR A 1 140 ? -29.464 4.572 2.465 1.00 49.47 140 THR A O 1
ATOM 1162 N N . LYS A 1 141 ? -29.150 2.976 4.016 1.00 45.97 141 LYS A N 1
ATOM 1163 C CA . LYS A 1 141 ? -30.423 2.289 3.794 1.00 45.97 141 LYS A CA 1
ATOM 1164 C C . LYS A 1 141 ? -31.382 2.662 4.921 1.00 45.97 141 LYS A C 1
ATOM 1166 O O . LYS A 1 141 ? -31.246 2.151 6.030 1.00 45.97 141 LYS A O 1
ATOM 1171 N N . ASP A 1 142 ? -32.283 3.586 4.600 1.00 40.75 142 ASP A N 1
ATOM 1172 C CA . ASP A 1 142 ? -33.468 3.944 5.391 1.00 40.75 142 ASP A CA 1
ATOM 1173 C C . ASP A 1 142 ? -34.458 2.770 5.524 1.00 40.75 142 ASP A C 1
ATOM 1175 O O . ASP A 1 142 ? -34.604 1.993 4.545 1.00 40.75 142 ASP A O 1
#